Protein AF-A0A1H7KI61-F1 (afdb_monomer_lite)

Structure (mmCIF, N/CA/C/O backbone):
data_AF-A0A1H7KI61-F1
#
_entry.id   AF-A0A1H7KI61-F1
#
loop_
_atom_site.group_PDB
_atom_site.id
_atom_site.type_symbol
_atom_site.label_atom_id
_atom_site.label_alt_id
_atom_site.label_comp_id
_atom_site.label_asym_id
_atom_site.label_entity_id
_atom_site.label_seq_id
_atom_site.pdbx_PDB_ins_code
_atom_site.Cartn_x
_atom_site.Cartn_y
_atom_site.Cartn_z
_atom_site.occupancy
_atom_site.B_iso_or_equiv
_atom_site.auth_seq_id
_atom_site.auth_comp_id
_atom_site.auth_asym_id
_atom_site.auth_atom_id
_atom_site.pdbx_PDB_model_num
ATOM 1 N N . MET A 1 1 ? -19.612 -2.090 -5.332 1.00 77.12 1 MET A N 1
ATOM 2 C CA . MET A 1 1 ? -18.194 -2.318 -5.019 1.00 77.12 1 MET A CA 1
ATOM 3 C C . MET A 1 1 ? -17.736 -1.177 -4.130 1.00 77.12 1 MET A C 1
ATOM 5 O O . MET A 1 1 ? -17.928 -0.028 -4.514 1.00 77.12 1 MET A O 1
ATOM 9 N N . THR A 1 2 ? -17.272 -1.473 -2.922 1.00 93.56 2 THR A N 1
ATOM 10 C CA . THR A 1 2 ? -16.745 -0.487 -1.966 1.00 93.56 2 THR A CA 1
ATOM 11 C C . THR A 1 2 ? -15.300 -0.123 -2.310 1.00 93.56 2 THR A C 1
ATOM 13 O O . THR A 1 2 ? -14.627 -0.870 -3.021 1.00 93.56 2 THR A O 1
ATOM 16 N N . ASN A 1 3 ? -14.797 0.995 -1.776 1.00 92.69 3 ASN A N 1
ATOM 17 C CA . ASN A 1 3 ? -13.385 1.360 -1.943 1.00 92.69 3 ASN A CA 1
ATOM 18 C C . ASN A 1 3 ? -12.459 0.260 -1.409 1.00 92.69 3 ASN A C 1
ATOM 20 O O . ASN A 1 3 ? -11.487 -0.084 -2.065 1.00 92.69 3 ASN A O 1
ATOM 24 N N . LEU A 1 4 ? -12.806 -0.354 -0.273 1.00 95.12 4 LEU A N 1
ATOM 25 C CA . LEU A 1 4 ? -12.035 -1.460 0.288 1.00 95.12 4 LEU A CA 1
ATOM 26 C C . LEU A 1 4 ? -11.968 -2.663 -0.664 1.00 95.12 4 LEU A C 1
ATOM 28 O O . LEU A 1 4 ? -10.898 -3.228 -0.857 1.00 95.12 4 LEU A O 1
ATOM 32 N N . GLU A 1 5 ? -13.093 -3.052 -1.270 1.00 96.44 5 GLU A N 1
ATOM 33 C CA . GLU A 1 5 ? -13.125 -4.154 -2.243 1.00 96.44 5 GLU A CA 1
ATOM 34 C C . GLU A 1 5 ? -12.243 -3.856 -3.459 1.00 96.44 5 GLU A C 1
ATOM 36 O O . GLU A 1 5 ? -11.514 -4.735 -3.911 1.00 96.44 5 GLU A O 1
ATOM 41 N N . LEU A 1 6 ? -12.263 -2.614 -3.954 1.00 95.75 6 LEU A N 1
ATOM 42 C CA . LEU A 1 6 ? -11.421 -2.198 -5.073 1.00 95.75 6 LEU A CA 1
ATOM 43 C C . LEU A 1 6 ? -9.930 -2.266 -4.712 1.00 95.75 6 LEU A C 1
ATOM 45 O O . LEU A 1 6 ? -9.160 -2.879 -5.451 1.00 95.75 6 LEU A O 1
ATOM 49 N N . CYS A 1 7 ? -9.538 -1.710 -3.559 1.00 95.56 7 CYS A N 1
ATOM 50 C CA . CYS A 1 7 ? -8.154 -1.749 -3.083 1.00 95.56 7 CYS A CA 1
ATOM 51 C C . CYS A 1 7 ? -7.664 -3.194 -2.893 1.00 95.56 7 CYS A C 1
ATOM 53 O O . CYS A 1 7 ? -6.530 -3.503 -3.240 1.00 95.56 7 CYS A O 1
ATOM 55 N N . LEU A 1 8 ? -8.512 -4.105 -2.399 1.00 96.06 8 LEU A N 1
ATOM 56 C CA . LEU A 1 8 ? -8.149 -5.518 -2.237 1.00 96.06 8 LEU A CA 1
ATOM 57 C C . LEU A 1 8 ? -7.965 -6.240 -3.577 1.00 96.06 8 LEU A C 1
ATOM 59 O O . LEU A 1 8 ? -7.015 -7.003 -3.718 1.00 96.06 8 LEU A O 1
ATOM 63 N N . ILE A 1 9 ? -8.822 -5.981 -4.571 1.00 96.44 9 ILE A N 1
ATOM 64 C CA . ILE A 1 9 ? -8.651 -6.542 -5.924 1.00 96.44 9 ILE A CA 1
ATOM 65 C C . ILE A 1 9 ? -7.333 -6.054 -6.531 1.00 96.44 9 ILE A C 1
ATOM 67 O O . ILE A 1 9 ? -6.598 -6.834 -7.132 1.00 96.44 9 ILE A O 1
ATOM 71 N N . TRP A 1 10 ? -7.031 -4.766 -6.370 1.00 95.12 10 TRP A N 1
ATOM 72 C CA . TRP A 1 10 ? -5.838 -4.154 -6.947 1.00 95.12 10 TRP A CA 1
ATOM 73 C C . TRP A 1 10 ? -4.564 -4.446 -6.164 1.00 95.12 10 TRP A C 1
ATOM 75 O O . TRP A 1 10 ? -3.491 -4.298 -6.728 1.00 95.12 10 TRP A O 1
ATOM 85 N N . ALA A 1 11 ? -4.649 -4.865 -4.902 1.00 95.75 11 ALA A N 1
ATOM 86 C CA . ALA A 1 11 ? -3.499 -5.344 -4.140 1.00 95.75 11 ALA A CA 1
ATOM 87 C C . ALA A 1 11 ? -3.043 -6.740 -4.604 1.00 95.75 11 ALA A C 1
ATOM 89 O O . ALA A 1 11 ? -1.865 -7.085 -4.477 1.00 95.75 11 ALA A O 1
ATOM 90 N N . GLY A 1 12 ? -3.948 -7.540 -5.179 1.00 95.06 12 GLY A N 1
ATOM 91 C CA . GLY A 1 12 ? -3.669 -8.937 -5.506 1.00 95.06 12 GLY A CA 1
ATOM 92 C C . GLY A 1 12 ? -3.306 -9.725 -4.245 1.00 95.06 12 GLY A C 1
ATOM 93 O O . GLY A 1 12 ? -4.014 -9.649 -3.244 1.00 95.06 12 GLY A O 1
ATOM 94 N N . ASP A 1 13 ? -2.177 -10.435 -4.278 1.00 94.69 13 ASP A N 1
ATOM 95 C CA . ASP A 1 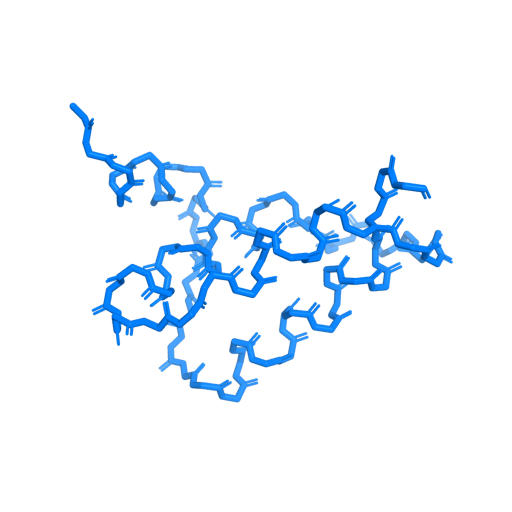13 ? -1.687 -11.234 -3.143 1.00 94.69 13 ASP A CA 1
ATOM 96 C C . ASP A 1 13 ? -0.966 -10.401 -2.062 1.00 94.69 13 ASP A C 1
ATOM 98 O O . ASP A 1 13 ? -0.548 -10.938 -1.035 1.00 94.69 13 ASP A O 1
ATOM 102 N N . HIS A 1 14 ? -0.812 -9.088 -2.262 1.00 96.19 14 HIS A N 1
ATOM 103 C CA . HIS A 1 14 ? -0.108 -8.219 -1.323 1.00 96.19 14 HIS A CA 1
ATOM 104 C C . HIS A 1 14 ? -1.005 -7.856 -0.139 1.00 96.19 14 HIS A C 1
ATOM 106 O O . HIS A 1 14 ? -2.087 -7.285 -0.295 1.00 96.19 14 HIS A O 1
ATOM 112 N N . VAL A 1 15 ? -0.535 -8.151 1.072 1.00 95.75 15 VAL A N 1
ATOM 113 C CA . VAL A 1 15 ? -1.265 -7.898 2.315 1.00 95.75 15 VAL A CA 1
ATOM 114 C C . VAL A 1 15 ? -0.314 -7.291 3.328 1.00 95.75 15 VAL A C 1
ATOM 116 O O . VAL A 1 15 ? 0.789 -7.782 3.510 1.00 95.75 15 VAL A O 1
ATOM 119 N N . ILE A 1 16 ? -0.768 -6.238 4.006 1.00 97.25 16 ILE A N 1
ATOM 120 C CA . ILE A 1 16 ? -0.027 -5.609 5.096 1.00 97.25 16 ILE A CA 1
ATOM 121 C C . ILE A 1 16 ? -0.541 -6.154 6.423 1.00 97.25 16 ILE A C 1
ATOM 123 O O . ILE A 1 16 ? -1.735 -6.065 6.730 1.00 97.25 16 ILE A O 1
ATOM 127 N N . HIS A 1 17 ? 0.370 -6.691 7.224 1.00 95.75 17 HIS A N 1
ATOM 128 C CA . HIS A 1 17 ? 0.076 -7.366 8.483 1.00 95.75 17 HIS A CA 1
ATOM 129 C C . HIS A 1 17 ? 0.407 -6.521 9.712 1.00 95.75 17 HIS A C 1
ATOM 131 O O . HIS A 1 17 ? -0.030 -6.845 10.817 1.00 95.75 17 HIS A O 1
ATOM 137 N N . SER A 1 18 ? 1.173 -5.439 9.554 1.00 97.50 18 SER A N 1
ATOM 138 C CA . SER A 1 18 ? 1.584 -4.601 10.678 1.00 97.50 18 SER A CA 1
ATOM 139 C C . SER A 1 18 ? 1.771 -3.135 10.302 1.00 97.50 18 SER A C 1
ATOM 141 O O . SER A 1 18 ? 2.014 -2.788 9.149 1.00 97.50 18 SER A O 1
ATOM 143 N N . LYS A 1 19 ? 1.738 -2.258 11.314 1.00 96.25 19 LYS A N 1
ATOM 144 C CA . LYS A 1 19 ? 2.069 -0.839 11.135 1.00 96.25 19 LYS A CA 1
ATOM 145 C C . LYS A 1 19 ? 3.510 -0.624 10.645 1.00 96.25 19 LYS A C 1
ATOM 147 O O . LYS A 1 19 ? 3.750 0.298 9.878 1.00 96.25 19 LYS A O 1
ATOM 152 N N . VAL A 1 20 ? 4.453 -1.461 11.078 1.00 97.50 20 VAL A N 1
ATOM 153 C CA . VAL A 1 20 ? 5.864 -1.356 10.667 1.00 97.50 20 VAL A CA 1
ATOM 154 C C . VAL A 1 20 ? 6.012 -1.642 9.172 1.00 97.50 20 VAL A C 1
ATOM 156 O O . VAL A 1 20 ? 6.679 -0.897 8.464 1.00 97.50 20 VAL A O 1
ATOM 159 N N . GLU A 1 21 ? 5.343 -2.685 8.689 1.00 97.19 21 GLU A N 1
ATOM 160 C CA . GLU A 1 21 ? 5.294 -3.038 7.268 1.00 97.19 21 GLU A CA 1
ATOM 161 C C . GLU A 1 21 ? 4.587 -1.960 6.437 1.00 97.19 21 GLU A C 1
ATOM 163 O O . GLU A 1 21 ? 5.083 -1.557 5.388 1.00 97.19 21 GLU A O 1
ATOM 168 N N . TYR A 1 22 ? 3.479 -1.421 6.951 1.00 97.38 22 TYR A N 1
ATOM 169 C CA . TYR A 1 22 ? 2.811 -0.268 6.356 1.00 97.38 22 TYR A CA 1
ATOM 170 C C . TYR A 1 22 ? 3.758 0.928 6.197 1.00 97.38 22 TYR A C 1
ATOM 172 O O . TYR A 1 22 ? 3.899 1.460 5.098 1.00 97.38 22 TYR A O 1
ATOM 180 N N . ASP A 1 23 ? 4.440 1.339 7.270 1.00 96.19 23 ASP A N 1
ATOM 181 C CA . ASP A 1 23 ? 5.353 2.483 7.232 1.00 96.19 23 ASP A CA 1
ATOM 182 C C . ASP A 1 23 ? 6.529 2.234 6.265 1.00 96.19 23 ASP A C 1
ATOM 184 O O . ASP A 1 23 ? 6.918 3.148 5.539 1.00 96.19 23 ASP A O 1
ATOM 188 N N . PHE A 1 24 ? 7.041 0.998 6.185 1.00 95.25 24 PHE A N 1
ATOM 189 C CA . PHE A 1 24 ? 8.054 0.606 5.200 1.00 95.25 24 PHE A CA 1
ATOM 190 C C . PHE A 1 24 ? 7.561 0.799 3.760 1.00 95.25 24 PHE A C 1
ATOM 192 O O . PHE A 1 24 ? 8.245 1.436 2.955 1.00 95.25 24 PHE A O 1
ATOM 199 N N . HIS A 1 25 ? 6.369 0.296 3.430 1.00 94.62 25 HIS A N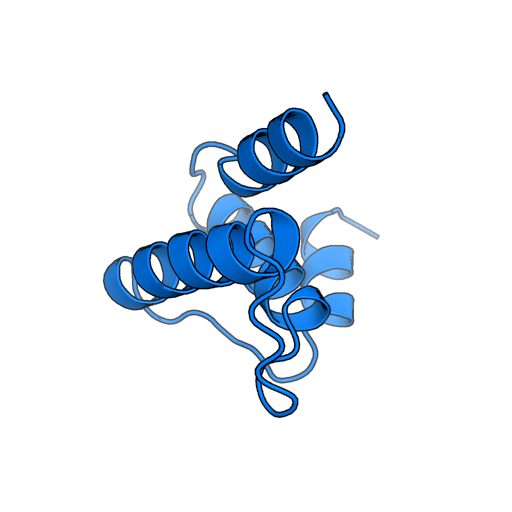 1
ATOM 200 C CA . HIS A 1 25 ? 5.831 0.417 2.076 1.00 94.62 25 HIS A CA 1
ATOM 201 C C . HIS A 1 25 ? 5.478 1.855 1.705 1.00 94.62 25 HIS A C 1
ATOM 203 O O . HIS A 1 25 ? 5.702 2.241 0.562 1.00 94.62 25 HIS A O 1
ATOM 209 N N . ILE A 1 26 ? 5.017 2.682 2.648 1.00 94.00 26 ILE A N 1
ATOM 210 C CA . ILE A 1 26 ? 4.826 4.119 2.402 1.00 94.00 26 ILE A CA 1
ATOM 211 C C . ILE A 1 26 ? 6.128 4.772 1.919 1.00 94.00 26 ILE A C 1
ATOM 213 O O . ILE A 1 26 ? 6.111 5.511 0.934 1.00 94.00 26 ILE A O 1
ATOM 217 N N . GLU A 1 27 ? 7.259 4.495 2.572 1.00 91.44 27 GLU A N 1
ATOM 218 C CA . GLU A 1 27 ? 8.548 5.062 2.161 1.00 91.44 27 GLU A CA 1
ATOM 219 C C . GLU A 1 27 ? 9.040 4.478 0.827 1.00 91.44 27 GLU A C 1
ATOM 221 O O . GLU A 1 27 ? 9.498 5.232 -0.031 1.00 91.44 27 GLU A O 1
ATOM 226 N N . GLN A 1 28 ? 8.867 3.174 0.583 1.00 91.19 28 GLN A N 1
ATOM 227 C CA . GLN A 1 28 ? 9.205 2.566 -0.715 1.00 91.19 28 GLN A CA 1
ATOM 228 C C . GLN A 1 28 ? 8.377 3.142 -1.872 1.00 91.19 28 GLN A C 1
ATOM 230 O O . GLN A 1 28 ? 8.909 3.400 -2.954 1.00 91.19 28 GLN A O 1
ATOM 235 N N . ILE A 1 29 ? 7.085 3.396 -1.652 1.00 91.44 29 ILE A N 1
ATOM 236 C CA . ILE A 1 29 ? 6.200 4.020 -2.642 1.00 91.44 29 ILE A CA 1
ATOM 237 C C . ILE A 1 29 ? 6.647 5.457 -2.925 1.00 91.44 29 ILE A C 1
ATOM 239 O O . ILE A 1 29 ? 6.736 5.841 -4.090 1.00 91.44 29 ILE A O 1
ATOM 243 N N . LYS A 1 30 ? 6.998 6.238 -1.895 1.00 88.69 30 LYS A N 1
ATOM 244 C CA . LYS A 1 30 ? 7.563 7.586 -2.081 1.00 88.69 30 LYS A CA 1
ATOM 245 C C . LYS A 1 30 ? 8.842 7.556 -2.912 1.00 88.69 30 LYS A C 1
ATOM 247 O O . LYS A 1 30 ? 8.949 8.330 -3.856 1.00 88.69 30 LYS A O 1
ATOM 252 N N . LEU A 1 31 ? 9.779 6.658 -2.602 1.00 87.19 31 LEU A N 1
ATOM 253 C CA . LEU A 1 31 ? 11.027 6.504 -3.362 1.00 87.19 31 LEU A CA 1
ATOM 254 C C . LEU A 1 31 ? 10.759 6.107 -4.820 1.00 87.19 31 LEU A C 1
ATOM 256 O O . LEU A 1 31 ? 11.362 6.663 -5.740 1.00 87.19 31 LEU A O 1
ATOM 260 N N . SER A 1 32 ? 9.807 5.195 -5.034 1.00 86.25 32 SER A N 1
ATOM 261 C CA . SER A 1 32 ? 9.399 4.740 -6.368 1.00 86.25 32 SER A CA 1
ATOM 262 C C . SER A 1 32 ? 8.776 5.866 -7.202 1.00 86.25 32 SER A C 1
ATOM 264 O O . SER A 1 32 ? 9.028 5.954 -8.404 1.00 86.25 32 SER A O 1
ATOM 266 N N . LEU A 1 33 ? 7.971 6.734 -6.575 1.00 81.62 33 LEU A N 1
ATOM 267 C CA . LEU A 1 33 ? 7.268 7.833 -7.244 1.00 81.62 33 LEU A CA 1
ATOM 268 C C . LEU A 1 33 ? 8.141 9.078 -7.450 1.00 81.62 33 LEU A C 1
ATOM 270 O O . LEU A 1 33 ? 8.052 9.704 -8.504 1.00 81.62 33 LEU A O 1
ATOM 274 N N . LEU A 1 34 ? 8.972 9.442 -6.470 1.00 75.69 34 LEU A N 1
ATOM 275 C CA . LEU A 1 34 ? 9.726 10.702 -6.464 1.00 75.69 34 LEU A CA 1
ATOM 276 C C . LEU A 1 34 ? 11.151 10.555 -7.015 1.00 75.69 34 LEU A C 1
ATOM 278 O O . LEU A 1 34 ? 11.621 11.437 -7.730 1.00 75.69 34 LEU A O 1
ATOM 282 N N . ASP A 1 35 ? 11.835 9.445 -6.722 1.00 65.12 35 ASP A N 1
ATOM 283 C CA . ASP A 1 35 ? 13.303 9.374 -6.819 1.00 65.12 35 ASP A CA 1
ATOM 284 C C . ASP A 1 35 ? 13.831 8.487 -7.958 1.00 65.12 35 ASP A C 1
ATOM 286 O O . ASP A 1 35 ? 15.035 8.263 -8.091 1.00 65.12 35 ASP A O 1
ATOM 290 N N . LYS A 1 36 ? 12.948 8.003 -8.844 1.00 60.62 36 LYS A N 1
ATOM 291 C CA . LYS A 1 36 ? 13.301 7.154 -10.003 1.00 60.62 36 LYS A CA 1
ATOM 292 C C . LYS A 1 36 ? 14.039 5.857 -9.633 1.00 60.62 36 LYS A C 1
ATOM 294 O O . LYS A 1 36 ? 14.660 5.249 -10.512 1.00 60.62 36 LYS A O 1
ATOM 299 N N . GLN A 1 37 ? 13.969 5.400 -8.380 1.00 63.25 37 GLN A N 1
ATOM 300 C CA . GLN A 1 37 ? 14.504 4.096 -8.008 1.00 63.25 37 GLN A CA 1
ATOM 301 C C . GLN A 1 37 ? 13.588 3.018 -8.596 1.00 63.25 37 GLN A C 1
ATOM 303 O O . GLN A 1 37 ? 12.466 2.809 -8.147 1.00 63.25 37 GLN A O 1
ATOM 308 N N . LYS A 1 38 ? 14.057 2.376 -9.669 1.00 64.19 38 LYS A N 1
ATOM 309 C CA . LYS A 1 38 ? 13.383 1.236 -10.289 1.00 64.19 38 LYS A CA 1
ATOM 310 C C . LYS A 1 38 ? 13.942 -0.037 -9.686 1.00 64.19 38 LYS A C 1
ATOM 312 O O . LYS A 1 38 ? 14.898 -0.605 -10.211 1.00 64.19 38 LYS A O 1
ATOM 317 N N . ASP A 1 39 ? 13.359 -0.457 -8.577 1.00 71.88 39 ASP A N 1
ATOM 318 C CA . ASP A 1 39 ? 13.412 -1.867 -8.238 1.00 71.88 39 ASP A CA 1
ATOM 319 C C . ASP A 1 39 ? 12.398 -2.586 -9.138 1.00 71.88 39 ASP A C 1
ATOM 321 O O . ASP A 1 39 ? 11.191 -2.372 -9.039 1.00 71.88 39 ASP A O 1
ATOM 325 N N . ASN A 1 40 ? 12.902 -3.384 -10.081 1.00 70.94 40 ASN A N 1
ATOM 326 C CA . ASN A 1 40 ? 12.058 -4.102 -11.036 1.00 70.94 40 ASN A CA 1
ATOM 327 C C . ASN A 1 40 ? 11.245 -5.226 -10.370 1.00 70.94 40 ASN A C 1
ATOM 329 O O . ASN A 1 40 ? 10.304 -5.726 -10.984 1.00 70.94 40 ASN A O 1
ATOM 333 N N . GLU A 1 41 ? 11.599 -5.622 -9.147 1.00 81.06 41 GLU A N 1
ATOM 334 C CA . GLU A 1 41 ? 10.872 -6.621 -8.362 1.00 81.06 41 GLU A CA 1
ATOM 335 C C . GLU A 1 41 ? 9.839 -5.967 -7.428 1.00 81.06 41 GLU A C 1
ATOM 337 O O . GLU A 1 41 ? 8.883 -6.620 -7.004 1.00 81.06 41 GLU A O 1
ATOM 342 N N . TYR A 1 42 ? 9.958 -4.659 -7.165 1.00 84.88 42 TYR A N 1
ATOM 343 C CA . TYR A 1 42 ? 9.016 -3.910 -6.337 1.00 84.88 42 TYR A CA 1
ATOM 344 C C . TYR A 1 42 ? 7.917 -3.243 -7.173 1.00 84.88 42 TYR A C 1
ATOM 346 O O . TYR A 1 42 ? 8.062 -2.144 -7.715 1.00 84.88 42 TYR A O 1
ATOM 354 N N . SER A 1 43 ? 6.750 -3.882 -7.240 1.00 85.12 43 SER A N 1
ATOM 355 C CA . SER A 1 43 ? 5.584 -3.280 -7.891 1.00 85.12 43 SER A CA 1
ATOM 356 C C . SER A 1 43 ? 4.853 -2.324 -6.947 1.00 85.12 43 SER A C 1
ATOM 358 O O . SER A 1 43 ? 3.948 -2.713 -6.202 1.00 85.12 43 SER A O 1
ATOM 360 N N . PHE A 1 44 ? 5.217 -1.041 -7.005 1.00 85.94 44 PHE A N 1
ATOM 361 C CA . PHE A 1 44 ? 4.595 -0.010 -6.168 1.00 85.94 44 PHE A CA 1
ATOM 362 C C . PHE A 1 44 ? 3.071 0.088 -6.370 1.00 85.94 44 PHE A C 1
ATOM 364 O O . PHE A 1 44 ? 2.369 0.482 -5.446 1.00 85.94 44 PHE A O 1
ATOM 371 N N . LEU A 1 45 ? 2.533 -0.293 -7.538 1.00 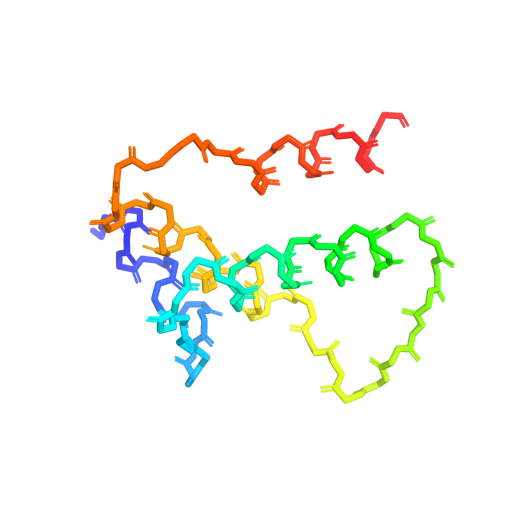88.38 45 LEU A N 1
ATOM 372 C CA . LEU A 1 45 ? 1.091 -0.245 -7.824 1.00 88.38 45 LEU A CA 1
ATOM 373 C C . LEU A 1 45 ? 0.283 -1.192 -6.922 1.00 88.38 45 LEU A C 1
ATOM 375 O O . LEU A 1 45 ? -0.723 -0.780 -6.337 1.00 88.38 45 LEU A O 1
ATOM 379 N N . PHE A 1 46 ? 0.741 -2.440 -6.771 1.00 94.00 46 PHE A N 1
ATOM 380 C CA . PHE A 1 46 ? 0.069 -3.409 -5.902 1.00 94.00 46 PHE A CA 1
ATOM 381 C C . PHE A 1 46 ? 0.210 -3.007 -4.431 1.00 94.00 46 PHE A C 1
ATOM 383 O O . PHE A 1 46 ? -0.772 -2.992 -3.689 1.00 94.00 46 PHE A O 1
ATOM 390 N N . TRP A 1 47 ? 1.413 -2.592 -4.026 1.00 94.69 47 TRP A N 1
ATOM 391 C CA . TRP A 1 47 ? 1.672 -2.157 -2.655 1.00 94.69 47 TRP A CA 1
ATOM 392 C C . TRP A 1 47 ? 0.914 -0.895 -2.270 1.00 94.69 47 TRP A C 1
ATOM 394 O O . TRP A 1 47 ? 0.479 -0.773 -1.129 1.00 94.69 47 TRP A O 1
ATOM 404 N N . THR A 1 48 ? 0.685 0.016 -3.214 1.00 94.50 48 THR A N 1
ATOM 405 C CA . THR A 1 48 ? -0.136 1.191 -2.932 1.00 94.50 48 THR A CA 1
ATOM 406 C C . THR A 1 48 ? -1.571 0.792 -2.604 1.00 94.50 48 THR A C 1
ATOM 408 O O . THR A 1 48 ? -2.121 1.228 -1.595 1.00 94.50 48 THR A O 1
ATOM 411 N N . SER A 1 49 ? -2.141 -0.120 -3.389 1.00 95.69 49 SER A N 1
ATOM 412 C CA . SER A 1 49 ? -3.487 -0.644 -3.145 1.00 95.69 49 SER A CA 1
ATOM 413 C C . SER A 1 49 ? -3.573 -1.407 -1.815 1.00 95.69 49 SER A C 1
ATOM 415 O O . SER A 1 49 ? -4.554 -1.276 -1.081 1.00 95.69 49 SER A O 1
ATOM 417 N N . ALA A 1 50 ? -2.518 -2.145 -1.448 1.00 97.12 50 ALA A N 1
ATOM 418 C CA . ALA A 1 50 ? -2.417 -2.816 -0.152 1.00 97.12 50 ALA A CA 1
ATOM 419 C C . ALA A 1 50 ? -2.358 -1.817 1.022 1.00 97.12 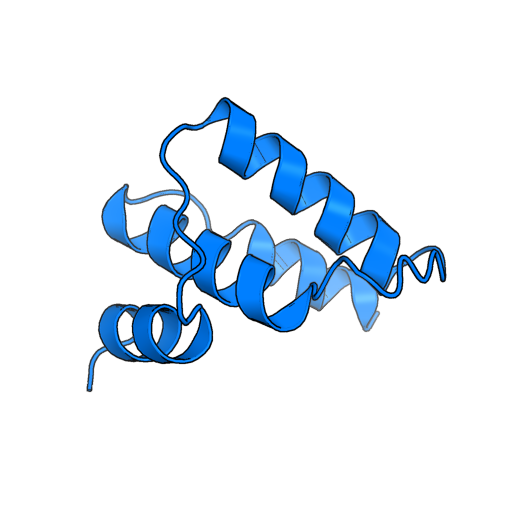50 ALA A C 1
ATOM 421 O O . ALA A 1 50 ? -3.035 -2.019 2.033 1.00 97.12 50 ALA A O 1
ATOM 422 N N . CYS A 1 51 ? -1.609 -0.717 0.877 1.00 97.00 51 CYS A N 1
ATOM 423 C CA . CYS A 1 51 ? -1.567 0.379 1.847 1.00 97.00 51 CYS A CA 1
ATOM 424 C C . CYS A 1 51 ? -2.931 1.060 2.008 1.00 97.00 51 CYS A C 1
ATOM 426 O O . CYS A 1 51 ? -3.370 1.245 3.140 1.00 97.00 51 CYS A O 1
ATOM 428 N N . GLU A 1 52 ? -3.641 1.368 0.918 1.00 96.50 52 GLU A N 1
ATOM 429 C CA . GLU A 1 52 ? -4.991 1.951 0.998 1.00 96.50 52 GLU A CA 1
ATOM 430 C C . GLU A 1 52 ? -5.984 0.999 1.676 1.00 96.50 52 GLU A C 1
ATOM 432 O O . GLU A 1 52 ? -6.768 1.410 2.533 1.00 96.50 52 GLU A O 1
ATOM 437 N N . ALA A 1 53 ? -5.927 -0.299 1.354 1.00 97.38 53 ALA A N 1
ATOM 438 C CA . ALA A 1 53 ? -6.754 -1.300 2.020 1.00 97.38 53 ALA A CA 1
ATOM 439 C C . ALA A 1 53 ? -6.447 -1.378 3.525 1.00 97.38 53 ALA A C 1
ATOM 441 O O . ALA A 1 53 ? -7.368 -1.515 4.333 1.00 97.38 53 ALA A O 1
ATOM 442 N N . PHE A 1 54 ? -5.171 -1.287 3.911 1.00 97.94 54 PHE A N 1
ATOM 443 C CA . PHE A 1 54 ? -4.755 -1.254 5.311 1.00 97.94 54 PHE A CA 1
ATOM 444 C C . PHE A 1 54 ? -5.254 0.009 6.022 1.00 97.94 54 PHE A C 1
ATOM 446 O O . PHE A 1 54 ? -5.779 -0.098 7.130 1.00 97.94 54 PHE A O 1
ATOM 453 N N . GLU A 1 55 ? -5.160 1.178 5.386 1.00 97.75 55 GLU A N 1
ATOM 454 C CA . GLU A 1 55 ? -5.674 2.437 5.931 1.00 97.75 55 GLU A CA 1
ATOM 455 C C . GLU A 1 55 ? -7.184 2.364 6.182 1.00 97.75 55 GLU A C 1
ATOM 457 O O . GLU A 1 55 ? -7.636 2.671 7.282 1.00 97.75 55 GLU A O 1
ATOM 462 N N . ILE A 1 56 ? -7.959 1.867 5.209 1.00 96.75 56 ILE A N 1
ATOM 463 C CA . ILE A 1 56 ? -9.418 1.731 5.334 1.00 96.75 56 ILE A CA 1
ATOM 464 C C . ILE A 1 56 ? -9.797 0.726 6.431 1.00 96.75 56 ILE A C 1
ATOM 466 O O . ILE A 1 56 ? -10.682 1.005 7.236 1.00 96.75 56 ILE A O 1
ATOM 470 N N . LYS A 1 57 ? -9.141 -0.444 6.485 1.00 96.56 57 LYS A N 1
ATOM 471 C CA . LYS A 1 57 ? -9.438 -1.490 7.487 1.00 96.56 57 LYS A CA 1
ATOM 472 C C . LYS A 1 57 ? -9.167 -1.041 8.923 1.00 96.56 57 LYS A C 1
ATOM 474 O O . LYS A 1 57 ? -9.799 -1.563 9.837 1.00 96.56 57 LYS A O 1
ATOM 479 N N . ASN A 1 58 ? -8.216 -0.130 9.111 1.00 96.69 58 ASN A N 1
ATOM 480 C CA . ASN A 1 58 ? -7.758 0.318 10.425 1.00 96.69 58 ASN A CA 1
ATOM 481 C C . ASN A 1 58 ? -8.195 1.755 10.762 1.00 96.69 58 ASN A C 1
ATOM 483 O O . ASN A 1 58 ? -7.737 2.285 11.770 1.00 96.69 58 ASN A O 1
ATOM 487 N N . ASP A 1 59 ? -9.048 2.374 9.937 1.00 96.00 59 ASP A N 1
ATOM 488 C CA . ASP A 1 59 ? -9.502 3.768 10.086 1.00 96.00 59 ASP A CA 1
ATOM 489 C C . ASP A 1 59 ? -8.337 4.770 10.242 1.00 96.00 59 ASP A C 1
ATOM 491 O O . ASP A 1 59 ? -8.319 5.640 11.113 1.00 96.00 59 ASP A O 1
ATOM 495 N N . LEU A 1 60 ? -7.300 4.605 9.413 1.00 94.56 60 LEU A N 1
ATOM 496 C CA . LEU A 1 60 ? -6.101 5.443 9.432 1.00 94.56 60 LEU A CA 1
ATOM 497 C C . LEU A 1 60 ? -6.226 6.643 8.478 1.00 94.56 60 LEU A C 1
ATOM 499 O O . LEU A 1 60 ? -6.986 6.604 7.506 1.00 94.56 60 LEU A O 1
ATOM 503 N N . PRO A 1 61 ? -5.425 7.704 8.696 1.00 93.75 61 PRO A N 1
ATOM 504 C CA . PRO A 1 61 ? -5.285 8.790 7.732 1.00 93.75 61 PRO A CA 1
ATOM 505 C C . PRO A 1 61 ? -4.839 8.287 6.354 1.00 93.75 61 PRO A C 1
ATOM 507 O O . PRO A 1 61 ? -4.044 7.352 6.254 1.00 93.75 61 PRO A O 1
ATOM 510 N N . ARG A 1 62 ? -5.297 8.964 5.294 1.00 92.38 62 ARG A N 1
ATOM 511 C CA . ARG A 1 62 ? -5.027 8.603 3.892 1.00 92.38 62 ARG A CA 1
ATOM 512 C C . ARG A 1 62 ? -3.635 9.046 3.426 1.00 92.38 62 ARG A C 1
ATOM 514 O O . ARG A 1 62 ? -3.517 9.873 2.522 1.00 92.38 62 ARG A O 1
ATOM 521 N N . ARG A 1 63 ? -2.570 8.528 4.042 1.00 93.56 63 ARG A N 1
ATOM 522 C CA . ARG A 1 63 ? -1.186 8.940 3.738 1.00 93.56 63 ARG A CA 1
ATOM 523 C C . ARG A 1 63 ? -0.785 8.589 2.311 1.00 93.56 63 ARG A C 1
ATOM 525 O O . ARG A 1 63 ? -0.058 9.359 1.692 1.00 93.56 63 ARG A O 1
ATOM 532 N N . ILE A 1 64 ? -1.279 7.483 1.753 1.00 90.94 64 ILE A N 1
ATOM 533 C CA . ILE A 1 64 ? -1.069 7.178 0.329 1.00 90.94 64 ILE A CA 1
ATOM 534 C C . ILE A 1 64 ? -1.588 8.296 -0.578 1.00 90.94 64 ILE A C 1
ATOM 536 O O . ILE A 1 64 ? -0.911 8.703 -1.522 1.00 90.94 64 ILE A O 1
ATOM 540 N N . HIS A 1 65 ? -2.769 8.832 -0.276 1.00 88.69 65 HIS A N 1
ATOM 541 C CA . HIS A 1 65 ? -3.356 9.909 -1.065 1.00 88.69 65 HIS A CA 1
ATOM 542 C C . HIS A 1 65 ? -2.495 11.182 -1.032 1.00 88.69 65 HIS A C 1
ATOM 544 O O . HIS A 1 65 ? -2.349 11.866 -2.048 1.00 88.69 65 HIS A O 1
ATOM 550 N N . GLU A 1 66 ? -1.880 11.476 0.114 1.00 89.00 66 GLU A N 1
ATOM 551 C CA . GLU A 1 66 ? -0.919 12.575 0.258 1.00 89.00 66 GLU A CA 1
ATOM 552 C C . GLU A 1 66 ? 0.351 12.322 -0.564 1.00 89.00 66 GLU A C 1
ATOM 554 O O . GLU A 1 66 ? 0.842 13.231 -1.232 1.00 89.00 66 GLU A O 1
ATOM 559 N N . VAL A 1 67 ? 0.865 11.086 -0.565 1.00 87.06 67 VAL A N 1
ATOM 560 C CA . VAL A 1 67 ? 2.032 10.705 -1.377 1.00 87.06 67 VAL A CA 1
ATOM 561 C C . VAL A 1 67 ? 1.758 10.942 -2.862 1.00 87.06 67 VAL A C 1
ATOM 563 O O . VAL A 1 67 ? 2.578 11.564 -3.536 1.00 87.06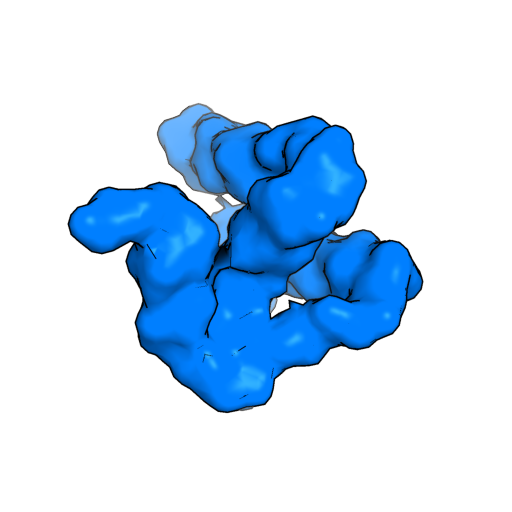 67 VAL A O 1
ATOM 566 N N . TYR A 1 68 ? 0.590 10.532 -3.363 1.00 80.69 68 TYR A N 1
ATOM 567 C CA . TYR A 1 68 ? 0.193 10.816 -4.741 1.00 80.69 68 TYR A CA 1
ATOM 568 C C . TYR A 1 68 ? 0.081 12.307 -5.019 1.00 80.69 68 TYR A C 1
ATOM 570 O O . TYR A 1 68 ? 0.657 12.791 -5.988 1.00 80.69 68 TYR A O 1
ATOM 578 N N . SER A 1 69 ? -0.635 13.040 -4.169 1.00 82.38 69 SER A N 1
ATOM 579 C CA . SER A 1 69 ? -0.861 14.473 -4.376 1.00 82.38 69 SER A CA 1
ATOM 580 C C . SER A 1 69 ? 0.456 15.245 -4.486 1.00 82.38 69 SER A C 1
ATOM 582 O O . SER A 1 69 ? 0.562 16.151 -5.305 1.00 82.38 69 SER A O 1
ATOM 584 N N . ASN A 1 70 ? 1.479 14.837 -3.732 1.00 76.69 70 ASN A N 1
ATOM 585 C CA . ASN A 1 70 ? 2.803 15.456 -3.766 1.00 76.69 70 ASN A CA 1
ATOM 586 C C . ASN A 1 70 ? 3.678 15.008 -4.949 1.00 76.69 70 ASN A C 1
ATOM 588 O O . ASN A 1 70 ? 4.567 15.752 -5.343 1.00 76.69 70 ASN A O 1
ATOM 592 N N . ALA A 1 71 ? 3.457 13.818 -5.517 1.00 70.94 71 ALA A N 1
ATOM 593 C CA . ALA A 1 71 ? 4.234 13.324 -6.658 1.00 70.94 71 ALA A CA 1
ATOM 594 C C . ALA A 1 71 ? 3.855 13.987 -7.996 1.00 70.94 71 ALA A C 1
ATOM 596 O O . ALA A 1 71 ? 4.629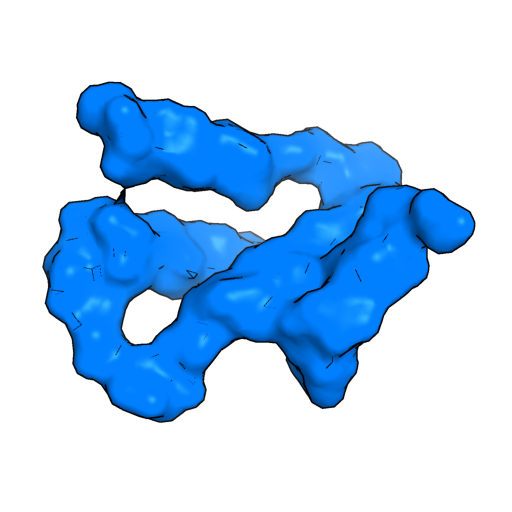 13.930 -8.949 1.00 70.94 71 ALA A O 1
ATOM 597 N N . TRP A 1 72 ? 2.670 14.599 -8.075 1.00 59.72 72 TRP A N 1
ATOM 598 C CA . TRP A 1 72 ? 2.142 15.242 -9.286 1.00 59.72 72 TRP A CA 1
ATOM 599 C C . TRP A 1 72 ? 2.069 16.780 -9.193 1.00 59.72 72 TRP A C 1
ATOM 601 O O . TRP A 1 72 ? 1.463 17.399 -10.070 1.00 59.72 72 TRP A O 1
ATOM 611 N N . CYS A 1 73 ? 2.659 17.385 -8.154 1.00 52.56 73 CYS A N 1
ATOM 612 C CA . CYS A 1 73 ? 2.799 18.840 -7.996 1.00 52.56 73 CYS A CA 1
ATOM 613 C C . CYS A 1 73 ? 4.164 19.347 -8.478 1.00 52.56 73 CYS A C 1
ATOM 615 O O . CYS A 1 73 ? 5.168 18.627 -8.287 1.00 52.56 73 CYS A O 1
#

Radius of gyration: 11.69 Å; chains: 1; bounding box: 33×30×22 Å

pLDDT: mean 88.86, std 10.84, range [52.56, 97.94]

Secondary structure (DSSP, 8-state):
--HHHHHHHHHTT----SHHHHHHHHHHHHHHHHS----SS--HHHHHHHHHHHHHHTT---HHHHHHHHHT-

Sequence (73 aa):
MTNLELCLIWAGDHVIHSKVEYDFHIEQIKLSLLDKQKDNEYSFLFWTSACEAFEIKNDLPRRIHEVYSNAWC

Foldseek 3Di:
DDLLVVLDVFLDPDADDDPVSLVVLLVVLLCVLAPVPDPVVDDNRNSLSNSCNVCVVVVHPPSSVVSVVVSVD

Organism: NCBI:txid641665